Protein AF-A0A1F0UD96-F1 (afdb_monomer_lite)

Structure (mmCIF, N/CA/C/O backbone):
data_AF-A0A1F0UD96-F1
#
_entry.id   AF-A0A1F0UD96-F1
#
loop_
_atom_site.group_PDB
_atom_site.id
_atom_site.type_symbol
_atom_site.label_atom_id
_atom_site.label_alt_id
_atom_site.label_comp_id
_atom_site.label_asym_id
_atom_site.label_entity_id
_atom_site.label_seq_id
_atom_site.pdbx_PDB_ins_code
_atom_site.Cartn_x
_atom_site.Cartn_y
_atom_site.Cartn_z
_atom_site.occupancy
_atom_site.B_iso_or_equiv
_atom_site.auth_seq_id
_atom_site.auth_comp_id
_atom_site.auth_asym_id
_atom_site.auth_atom_id
_atom_site.pdbx_PDB_model_num
ATOM 1 N N . MET A 1 1 ? 23.335 -1.446 -11.898 1.00 61.09 1 MET A N 1
ATOM 2 C CA . MET A 1 1 ? 23.642 -1.508 -10.449 1.00 61.09 1 MET A CA 1
ATOM 3 C C . MET A 1 1 ? 22.809 -0.514 -9.657 1.00 61.09 1 MET A C 1
ATOM 5 O O . MET A 1 1 ? 21.820 -0.960 -9.119 1.00 61.09 1 MET A O 1
ATOM 9 N N . LYS A 1 2 ? 23.059 0.806 -9.690 1.00 66.00 2 LYS A N 1
ATOM 10 C CA . LYS A 1 2 ? 22.331 1.765 -8.822 1.00 66.00 2 LYS A CA 1
ATOM 11 C C . LYS A 1 2 ? 20.792 1.740 -8.905 1.00 66.00 2 LYS A C 1
ATOM 13 O O . LYS A 1 2 ? 20.134 2.009 -7.911 1.00 66.00 2 LYS A O 1
ATOM 18 N N . GLN A 1 3 ? 20.219 1.454 -10.078 1.00 64.38 3 GLN A N 1
ATOM 19 C CA . GLN A 1 3 ? 18.762 1.316 -10.235 1.00 64.38 3 GLN A CA 1
ATOM 20 C C . GLN A 1 3 ? 18.230 0.009 -9.638 1.00 64.38 3 GLN A C 1
ATOM 22 O O . GLN A 1 3 ? 17.169 0.035 -9.024 1.00 64.38 3 GLN A O 1
ATOM 27 N N . LEU A 1 4 ? 18.985 -1.094 -9.757 1.00 67.38 4 LEU A N 1
ATOM 28 C CA . LEU A 1 4 ? 18.623 -2.356 -9.108 1.00 67.38 4 LEU A CA 1
ATOM 29 C C . LEU A 1 4 ? 18.590 -2.179 -7.584 1.00 67.38 4 LEU A C 1
ATOM 31 O O . LEU A 1 4 ? 17.613 -2.543 -6.940 1.00 67.38 4 LEU A O 1
ATOM 35 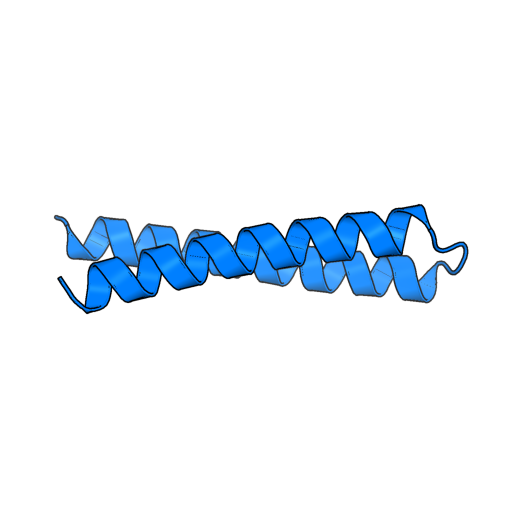N N . ASP A 1 5 ? 19.624 -1.540 -7.034 1.00 77.25 5 ASP A N 1
ATOM 36 C CA . ASP A 1 5 ? 19.740 -1.302 -5.592 1.00 77.25 5 ASP A CA 1
ATOM 37 C C . ASP A 1 5 ? 18.573 -0.440 -5.065 1.00 77.25 5 ASP A C 1
ATOM 39 O O . ASP A 1 5 ? 18.006 -0.726 -4.012 1.00 77.25 5 ASP A O 1
ATOM 43 N N . ALA A 1 6 ? 18.153 0.573 -5.834 1.00 78.94 6 ALA A N 1
ATOM 44 C CA . ALA A 1 6 ? 17.022 1.431 -5.479 1.00 78.94 6 ALA A CA 1
ATOM 45 C C . ALA A 1 6 ? 15.677 0.680 -5.475 1.00 78.94 6 ALA A C 1
ATOM 47 O O . ALA A 1 6 ? 14.827 0.935 -4.624 1.00 78.94 6 ALA A O 1
ATOM 48 N N . MET A 1 7 ? 15.467 -0.253 -6.405 1.00 81.62 7 MET A N 1
ATOM 49 C CA . MET A 1 7 ? 14.228 -1.039 -6.474 1.00 81.62 7 MET A CA 1
ATOM 50 C C . MET A 1 7 ? 14.147 -2.096 -5.366 1.00 81.62 7 MET A C 1
ATOM 52 O O . MET A 1 7 ? 13.072 -2.309 -4.796 1.00 81.62 7 MET A O 1
ATOM 56 N N . ASP A 1 8 ? 15.283 -2.681 -4.988 1.00 81.25 8 ASP A N 1
ATOM 57 C CA . ASP A 1 8 ? 15.397 -3.547 -3.813 1.00 81.25 8 ASP A CA 1
ATOM 58 C C . ASP A 1 8 ? 15.071 -2.790 -2.515 1.00 81.25 8 ASP A C 1
ATOM 60 O O . ASP A 1 8 ? 14.340 -3.296 -1.65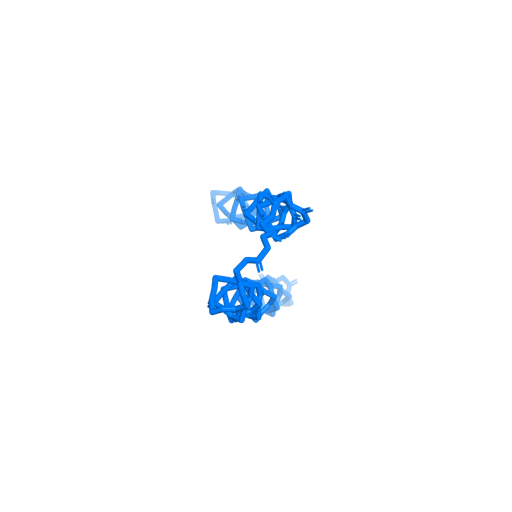7 1.00 81.25 8 ASP A O 1
ATOM 64 N N . GLU A 1 9 ? 15.584 -1.565 -2.360 1.00 84.31 9 GLU A N 1
ATOM 65 C CA . GLU A 1 9 ? 15.268 -0.705 -1.214 1.00 84.31 9 GLU A CA 1
ATOM 66 C C . GLU A 1 9 ? 13.783 -0.325 -1.168 1.00 84.31 9 GLU A C 1
ATOM 68 O O . GLU A 1 9 ? 13.158 -0.428 -0.109 1.00 84.31 9 GLU A O 1
ATOM 73 N N . ILE A 1 10 ? 13.185 0.045 -2.306 1.00 85.75 10 ILE A N 1
ATOM 74 C CA . ILE A 1 10 ? 11.749 0.350 -2.392 1.00 85.75 10 ILE A CA 1
ATOM 75 C C . ILE A 1 10 ? 10.920 -0.870 -1.980 1.00 85.75 10 ILE A C 1
ATOM 77 O O . ILE A 1 10 ? 10.020 -0.749 -1.149 1.00 85.75 10 ILE A O 1
ATOM 81 N N . THR A 1 11 ? 11.255 -2.058 -2.482 1.00 84.38 11 THR A N 1
ATOM 82 C CA . THR A 1 11 ? 10.531 -3.295 -2.157 1.00 84.38 11 THR A CA 1
ATOM 83 C C . THR A 1 11 ? 10.595 -3.623 -0.663 1.00 84.38 11 THR A C 1
ATOM 85 O O . THR A 1 11 ? 9.576 -3.971 -0.059 1.00 84.38 11 THR A O 1
ATOM 88 N N . LYS A 1 12 ? 11.767 -3.462 -0.031 1.00 85.25 12 LYS A N 1
ATOM 89 C CA . LYS A 1 12 ? 11.937 -3.648 1.422 1.00 85.25 12 LYS A CA 1
ATOM 90 C C . LYS A 1 12 ? 11.108 -2.646 2.226 1.00 85.25 12 LYS A C 1
ATOM 92 O O . LYS A 1 12 ? 10.437 -3.045 3.179 1.00 85.25 12 LYS A O 1
ATOM 97 N N . ASN A 1 13 ? 11.111 -1.376 1.826 1.00 85.44 13 ASN A N 1
ATOM 98 C CA . ASN A 1 13 ? 10.355 -0.322 2.505 1.00 85.44 13 ASN A CA 1
ATOM 99 C C . AS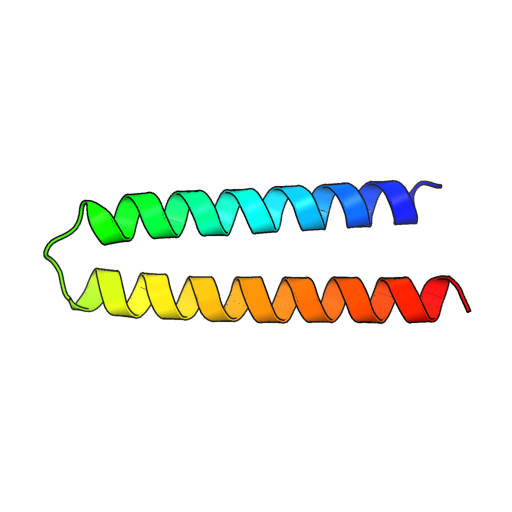N A 1 13 ? 8.838 -0.551 2.409 1.00 85.44 13 ASN A C 1
ATOM 101 O O . ASN A 1 13 ? 8.127 -0.371 3.397 1.00 85.44 13 ASN A O 1
ATOM 105 N N . LEU A 1 14 ? 8.341 -1.010 1.255 1.00 89.50 14 LEU A N 1
ATOM 106 C CA . LEU A 1 14 ? 6.927 -1.355 1.068 1.00 89.50 14 LEU A CA 1
ATOM 107 C C . LEU A 1 14 ? 6.505 -2.519 1.976 1.00 89.50 14 LEU A C 1
ATOM 109 O O . LEU A 1 14 ? 5.490 -2.423 2.663 1.00 89.50 14 LEU A O 1
ATOM 113 N N . ALA A 1 15 ? 7.316 -3.578 2.063 1.00 81.38 15 ALA A N 1
ATOM 114 C CA . ALA A 1 15 ? 7.039 -4.705 2.957 1.00 81.38 15 ALA A CA 1
ATOM 115 C C . ALA A 1 15 ? 7.014 -4.289 4.443 1.00 81.38 15 ALA A C 1
ATOM 117 O O . ALA A 1 15 ? 6.174 -4.758 5.214 1.00 81.38 15 ALA A O 1
ATOM 118 N N . GLN A 1 16 ? 7.905 -3.381 4.856 1.00 83.81 16 GLN A N 1
ATOM 119 C CA . GLN A 1 16 ? 7.894 -2.827 6.214 1.00 83.81 16 GLN A CA 1
ATOM 120 C C . GLN A 1 16 ? 6.647 -1.977 6.482 1.00 83.81 16 GLN A C 1
ATOM 122 O O . GLN A 1 16 ? 6.051 -2.091 7.554 1.00 83.81 16 GLN A O 1
ATOM 127 N N . ALA A 1 17 ? 6.221 -1.161 5.515 1.00 85.69 17 ALA A N 1
ATOM 128 C CA . ALA A 1 17 ? 5.012 -0.355 5.637 1.00 85.69 17 ALA A CA 1
ATOM 129 C C . ALA A 1 17 ? 3.754 -1.230 5.806 1.00 85.69 17 ALA A C 1
ATOM 131 O O . ALA A 1 17 ? 2.939 -0.952 6.685 1.00 85.69 17 ALA A O 1
ATOM 132 N N . GLU A 1 18 ? 3.625 -2.332 5.056 1.00 85.75 18 GLU A N 1
ATOM 133 C CA . GLU A 1 18 ? 2.530 -3.302 5.243 1.00 85.75 18 GLU A CA 1
ATOM 134 C C . GLU A 1 18 ? 2.519 -3.905 6.651 1.00 85.75 18 GLU A C 1
ATOM 136 O O . GLU A 1 18 ? 1.460 -4.007 7.274 1.00 85.75 18 GLU A O 1
ATOM 141 N N . ALA A 1 19 ? 3.689 -4.280 7.176 1.00 81.38 19 ALA A N 1
ATOM 142 C CA . ALA A 1 19 ? 3.801 -4.853 8.514 1.00 81.38 19 ALA A CA 1
ATOM 143 C C . ALA A 1 19 ? 3.372 -3.859 9.607 1.00 81.38 19 ALA A C 1
ATOM 145 O O . ALA A 1 19 ? 2.638 -4.235 10.522 1.00 81.38 19 ALA A O 1
ATOM 146 N N . ILE A 1 20 ? 3.777 -2.588 9.493 1.00 81.69 20 ILE A N 1
ATOM 147 C CA . ILE A 1 20 ? 3.368 -1.525 10.424 1.00 81.69 20 ILE A CA 1
ATOM 148 C C . ILE A 1 20 ? 1.851 -1.326 10.369 1.00 81.69 20 ILE A C 1
ATOM 150 O O . ILE A 1 20 ? 1.210 -1.287 11.417 1.00 81.69 20 ILE A O 1
ATOM 154 N N . LEU A 1 21 ? 1.260 -1.255 9.173 1.00 85.50 21 LEU A N 1
ATOM 155 C CA . LEU A 1 21 ? -0.189 -1.091 9.021 1.00 85.50 21 LEU A CA 1
ATOM 156 C C . LEU A 1 21 ? -0.962 -2.241 9.671 1.00 85.50 21 LEU A C 1
ATOM 158 O O . LEU A 1 21 ? -1.903 -1.989 10.418 1.00 85.50 21 LEU A O 1
ATOM 162 N N . LEU A 1 22 ? -0.530 -3.488 9.455 1.00 83.00 22 LEU A N 1
ATOM 163 C CA . LEU A 1 22 ? -1.136 -4.663 10.087 1.00 83.00 22 LEU A CA 1
ATOM 164 C C . LEU A 1 22 ? -1.000 -4.632 11.616 1.00 83.00 22 LEU A C 1
ATOM 166 O O . LEU A 1 22 ? -1.924 -5.028 12.325 1.00 83.00 22 LEU A O 1
ATOM 170 N N . MET A 1 23 ? 0.129 -4.159 12.150 1.00 85.38 23 MET A N 1
ATOM 171 C CA . MET A 1 23 ? 0.291 -3.982 13.597 1.00 85.38 23 MET A CA 1
ATOM 172 C C . MET A 1 23 ? -0.648 -2.908 14.154 1.00 85.38 23 MET A C 1
ATOM 174 O O . MET A 1 23 ? -1.210 -3.102 15.229 1.00 85.38 23 MET A O 1
ATOM 178 N N . VAL A 1 24 ? -0.834 -1.785 13.457 1.00 83.56 24 VAL A N 1
ATOM 179 C CA . VAL A 1 24 ? -1.727 -0.705 13.912 1.00 83.56 24 VAL A CA 1
ATOM 180 C C . VAL A 1 24 ? -3.194 -1.133 13.839 1.00 83.56 24 VAL A C 1
ATOM 182 O O . VAL A 1 24 ? -3.936 -0.880 14.789 1.00 83.56 24 VAL A O 1
ATOM 185 N N . ASP A 1 25 ? -3.594 -1.818 12.764 1.00 82.31 25 ASP A N 1
ATOM 186 C CA . ASP A 1 25 ? -4.969 -2.289 12.549 1.00 82.31 25 ASP A CA 1
ATOM 187 C C . ASP A 1 25 ? -5.391 -3.271 13.649 1.00 82.31 25 ASP A C 1
ATOM 189 O O . ASP A 1 25 ? -6.392 -3.066 14.333 1.00 82.31 25 ASP A O 1
ATOM 193 N N . ASN A 1 26 ? -4.543 -4.267 13.933 1.00 81.25 26 ASN A N 1
ATOM 194 C CA . ASN A 1 26 ? -4.801 -5.274 14.968 1.00 81.25 26 ASN A CA 1
ATOM 195 C C . ASN A 1 26 ? -4.867 -4.706 16.399 1.00 81.25 26 ASN A C 1
ATOM 197 O O . ASN A 1 26 ? -5.436 -5.342 17.286 1.00 81.25 26 ASN A O 1
ATOM 201 N N . ASN A 1 27 ? -4.278 -3.531 16.643 1.00 81.12 27 ASN A N 1
ATOM 202 C CA . ASN A 1 27 ? -4.246 -2.889 17.961 1.00 81.12 27 ASN A CA 1
ATOM 203 C C . ASN A 1 27 ? -5.289 -1.769 18.120 1.00 81.12 27 ASN A C 1
ATOM 205 O O . ASN A 1 27 ? -5.381 -1.153 19.184 1.00 81.12 27 ASN A O 1
ATOM 209 N N . THR A 1 28 ? -6.092 -1.513 17.088 1.00 77.56 28 THR A N 1
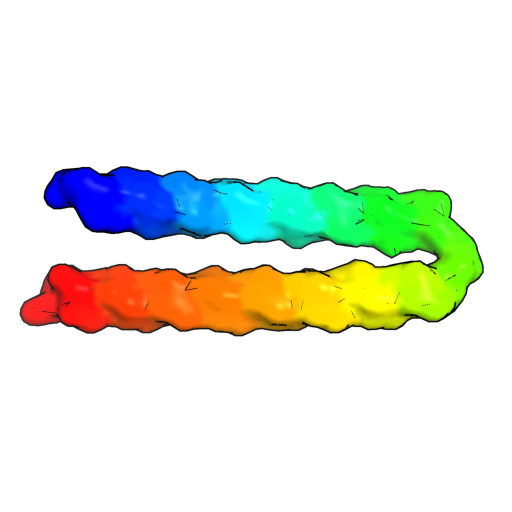ATOM 210 C CA . THR A 1 28 ? -7.092 -0.445 17.042 1.00 77.56 28 THR A CA 1
ATOM 211 C C . THR A 1 28 ? -8.508 -1.013 17.129 1.00 77.56 28 THR A C 1
ATOM 213 O O . THR A 1 28 ? -8.805 -2.085 16.617 1.00 77.56 28 THR A O 1
ATOM 216 N N . ARG A 1 29 ? -9.422 -0.280 17.779 1.00 79.38 29 ARG A N 1
ATOM 217 C CA . ARG A 1 29 ? -10.869 -0.601 17.802 1.00 79.38 29 ARG A CA 1
ATOM 218 C C . ARG A 1 29 ? -11.718 0.354 16.962 1.00 79.38 29 ARG A C 1
ATOM 220 O O . ARG A 1 29 ? -12.936 0.209 16.896 1.00 79.38 29 ARG A O 1
ATOM 227 N N . GLU A 1 30 ? -11.090 1.351 16.353 1.00 87.25 30 GLU A N 1
ATOM 228 C CA . GLU A 1 30 ? -11.757 2.377 15.568 1.00 87.25 30 GLU A CA 1
ATOM 229 C C . GLU A 1 30 ? -11.883 1.945 14.105 1.00 87.25 30 GLU A C 1
ATOM 231 O O . GLU A 1 30 ? -10.898 1.831 13.377 1.00 87.25 30 GLU A O 1
ATOM 236 N N . LYS A 1 31 ? -13.126 1.736 13.663 1.00 81.56 31 LYS A N 1
ATOM 237 C CA . LYS A 1 31 ? -13.430 1.277 12.304 1.00 81.56 31 LYS A CA 1
ATOM 238 C C . LYS A 1 31 ? -12.913 2.234 11.221 1.00 81.56 31 LYS A C 1
ATOM 240 O O . LYS A 1 31 ? -12.352 1.777 10.238 1.00 81.56 31 LYS A O 1
ATOM 245 N N . ALA A 1 32 ? -13.051 3.547 11.420 1.00 75.38 32 ALA A N 1
ATOM 246 C CA . ALA A 1 32 ? -12.596 4.546 10.447 1.00 75.38 32 ALA A CA 1
ATOM 247 C C . ALA A 1 32 ? -11.069 4.525 10.246 1.00 75.38 32 ALA A C 1
ATOM 249 O O . ALA A 1 32 ? -10.580 4.738 9.133 1.00 75.38 32 ALA A O 1
ATOM 250 N N . LEU A 1 33 ? -10.320 4.230 11.313 1.00 79.88 33 LEU A N 1
ATOM 251 C CA . LEU A 1 33 ? -8.877 4.036 11.240 1.00 79.88 33 LEU A CA 1
ATOM 252 C C . LEU A 1 33 ? -8.550 2.727 10.510 1.00 79.88 33 LEU A C 1
ATOM 254 O O . LEU A 1 33 ? -7.747 2.757 9.586 1.00 79.88 33 LEU A O 1
ATOM 258 N N . SER A 1 34 ? -9.224 1.620 10.839 1.00 81.75 34 SER A N 1
ATOM 259 C CA . SER A 1 34 ? -9.068 0.339 10.128 1.00 81.75 34 SER A CA 1
ATOM 260 C C . SER A 1 34 ? -9.318 0.467 8.617 1.00 81.75 34 SER A C 1
ATOM 262 O O . SER A 1 34 ? -8.466 0.087 7.813 1.00 81.75 34 SER A O 1
ATOM 264 N N . ASP A 1 35 ? -10.420 1.110 8.214 1.00 77.81 35 ASP A N 1
ATOM 265 C CA . ASP A 1 35 ? -10.759 1.344 6.802 1.00 77.81 35 ASP A CA 1
ATOM 266 C C . ASP A 1 35 ? -9.667 2.176 6.091 1.00 77.81 35 ASP A C 1
ATOM 268 O O . ASP A 1 35 ? -9.285 1.888 4.953 1.00 77.81 35 ASP A O 1
ATOM 272 N N . SER A 1 36 ? -9.105 3.177 6.781 1.00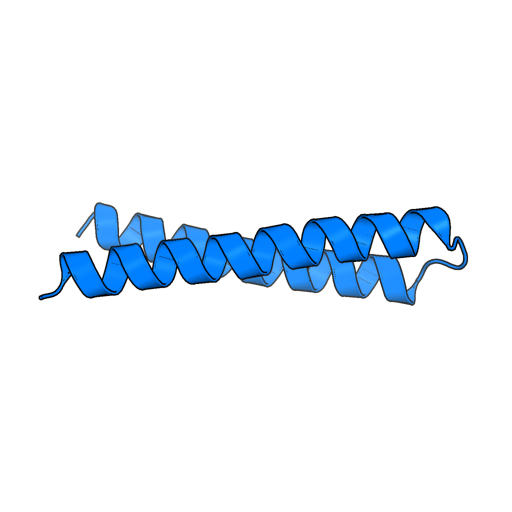 79.44 36 SER A N 1
ATOM 273 C CA . SER A 1 36 ? -7.995 3.989 6.263 1.00 79.44 36 SER A CA 1
ATOM 274 C C . SER A 1 36 ? -6.703 3.177 6.118 1.00 79.44 36 SER A C 1
ATOM 276 O O . SER A 1 36 ? -6.003 3.311 5.115 1.00 79.44 36 SER A O 1
ATOM 278 N N . LEU A 1 37 ? -6.389 2.302 7.078 1.00 87.81 37 LEU A N 1
ATOM 279 C CA . LEU A 1 37 ? -5.212 1.426 7.024 1.00 87.81 37 LEU A CA 1
ATOM 280 C C . LEU A 1 37 ? -5.313 0.423 5.868 1.00 87.81 37 LEU A C 1
ATOM 282 O O . LEU A 1 37 ? -4.320 0.187 5.177 1.00 87.81 37 LEU A O 1
ATOM 286 N N . TRP A 1 38 ? -6.510 -0.103 5.600 1.00 86.06 38 TRP A N 1
ATOM 287 C CA . TRP A 1 38 ? -6.773 -0.950 4.435 1.00 86.06 38 TRP A CA 1
ATOM 288 C C . TRP A 1 38 ? -6.561 -0.216 3.110 1.00 86.06 38 TRP A C 1
ATOM 290 O O . TRP A 1 38 ? -5.952 -0.780 2.200 1.00 86.06 38 TRP A O 1
ATOM 300 N N . ALA A 1 39 ? -6.984 1.047 3.007 1.00 81.38 39 ALA A N 1
ATOM 301 C CA . ALA A 1 39 ? -6.735 1.859 1.816 1.00 81.38 39 ALA A CA 1
ATOM 302 C C . ALA A 1 39 ? -5.233 2.112 1.586 1.00 81.38 39 ALA A C 1
ATOM 304 O O . ALA A 1 39 ? -4.755 2.024 0.455 1.00 81.38 39 ALA A O 1
ATOM 305 N N . VAL A 1 40 ? -4.462 2.374 2.649 1.00 87.56 40 VAL A N 1
ATOM 306 C CA . VAL A 1 40 ? -2.999 2.517 2.534 1.00 87.56 40 VAL A CA 1
ATOM 307 C C . VAL A 1 40 ? -2.348 1.189 2.140 1.00 87.56 40 VAL A C 1
ATOM 309 O O . VAL A 1 40 ? -1.447 1.176 1.303 1.00 87.56 40 VAL A O 1
ATOM 312 N N . ARG A 1 41 ? -2.825 0.061 2.680 1.00 88.81 41 ARG A N 1
ATOM 313 C CA . ARG A 1 41 ? -2.337 -1.269 2.297 1.00 88.81 41 ARG A CA 1
ATOM 314 C C . ARG A 1 41 ? -2.558 -1.550 0.808 1.00 88.81 41 ARG A C 1
ATOM 316 O O . ARG A 1 41 ? -1.631 -2.009 0.150 1.00 88.81 41 ARG A O 1
ATOM 323 N N . ASP A 1 42 ? -3.738 -1.240 0.268 1.00 89.75 42 ASP A N 1
ATOM 324 C CA . ASP A 1 42 ? -4.027 -1.394 -1.168 1.00 89.75 42 ASP A CA 1
ATOM 325 C C . ASP A 1 42 ? -3.059 -0.576 -2.040 1.00 89.75 42 ASP A C 1
ATOM 327 O O . ASP A 1 42 ? -2.502 -1.082 -3.016 1.00 89.75 42 ASP A O 1
ATOM 331 N N . LEU A 1 43 ? -2.778 0.672 -1.645 1.00 88.75 43 LEU A N 1
ATOM 332 C CA . LEU A 1 43 ? -1.804 1.522 -2.334 1.00 88.75 43 LEU A CA 1
ATOM 333 C C . LEU A 1 43 ? -0.391 0.923 -2.317 1.00 88.75 43 LEU A C 1
ATOM 335 O O . LEU A 1 43 ? 0.311 1.000 -3.329 1.00 88.75 43 LEU A O 1
ATOM 339 N N . ILE A 1 44 ? 0.028 0.312 -1.205 1.00 88.81 44 ILE A N 1
ATOM 340 C CA . ILE A 1 44 ? 1.336 -0.346 -1.108 1.00 88.81 44 ILE A CA 1
ATOM 341 C C . ILE A 1 44 ? 1.411 -1.558 -2.038 1.00 88.81 44 ILE A C 1
ATOM 343 O O . ILE A 1 44 ? 2.371 -1.653 -2.804 1.00 88.81 44 ILE A O 1
ATOM 347 N N . VAL A 1 45 ? 0.398 -2.431 -2.032 1.00 89.12 45 VAL A N 1
ATOM 348 C CA . VAL A 1 45 ? 0.345 -3.611 -2.914 1.00 89.12 45 VAL A CA 1
ATOM 349 C C . VAL A 1 45 ? 0.448 -3.185 -4.377 1.00 89.12 45 VAL A C 1
ATOM 351 O O . VAL A 1 45 ? 1.322 -3.654 -5.103 1.00 89.12 45 VAL A O 1
ATOM 354 N N . ARG A 1 46 ? -0.359 -2.204 -4.792 1.00 88.81 46 ARG A N 1
ATOM 355 C CA . ARG A 1 46 ? -0.334 -1.677 -6.164 1.00 88.81 46 ARG A CA 1
ATOM 356 C C . ARG A 1 46 ? 1.006 -1.044 -6.534 1.00 88.81 46 ARG A C 1
ATOM 358 O O . ARG A 1 46 ? 1.437 -1.141 -7.680 1.00 88.81 46 ARG A O 1
ATOM 365 N N . THR A 1 47 ? 1.669 -0.393 -5.581 1.00 87.62 47 THR A N 1
ATOM 366 C CA . THR A 1 47 ? 3.000 0.190 -5.803 1.00 87.62 47 THR A CA 1
ATOM 367 C C . THR A 1 47 ? 4.057 -0.900 -5.950 1.00 87.62 47 THR A C 1
ATOM 369 O O . THR A 1 47 ? 4.918 -0.797 -6.819 1.00 87.62 47 THR A O 1
ATOM 372 N N . LYS A 1 48 ? 3.975 -1.967 -5.150 1.00 84.81 48 LYS A N 1
ATOM 373 C CA . LYS A 1 48 ? 4.863 -3.128 -5.254 1.00 84.81 48 LYS A CA 1
ATOM 374 C C . LYS A 1 48 ? 4.718 -3.814 -6.611 1.00 84.81 48 LYS A C 1
ATOM 376 O O . LYS A 1 48 ? 5.725 -4.094 -7.252 1.00 84.81 48 LYS A O 1
ATOM 381 N N . ASP A 1 49 ? 3.487 -4.006 -7.078 1.00 87.44 49 ASP A N 1
ATOM 382 C CA . ASP A 1 49 ? 3.224 -4.576 -8.401 1.00 87.44 49 ASP A CA 1
ATOM 383 C C . ASP A 1 49 ? 3.790 -3.691 -9.519 1.00 87.44 49 ASP A C 1
ATOM 385 O O . ASP A 1 49 ? 4.457 -4.189 -10.423 1.00 87.44 49 ASP A O 1
ATOM 389 N N . ALA A 1 50 ? 3.612 -2.368 -9.432 1.00 85.50 50 ALA A N 1
ATOM 390 C CA . ALA A 1 50 ? 4.188 -1.434 -10.400 1.00 85.50 50 ALA A CA 1
ATOM 391 C C . ALA A 1 50 ? 5.726 -1.487 -10.426 1.00 85.50 50 ALA A C 1
ATOM 393 O O . ALA A 1 50 ? 6.325 -1.469 -11.500 1.00 85.50 50 ALA A O 1
ATOM 394 N N . VAL A 1 51 ? 6.369 -1.584 -9.258 1.00 85.31 51 VAL A N 1
ATOM 395 C CA . VAL A 1 51 ? 7.828 -1.744 -9.149 1.00 85.31 51 VAL A CA 1
ATOM 396 C C . VAL A 1 51 ? 8.280 -3.065 -9.774 1.00 85.31 51 VAL A C 1
ATOM 398 O O . VAL A 1 51 ? 9.252 -3.062 -10.524 1.00 85.31 51 VAL A O 1
ATOM 401 N N . ASN A 1 52 ? 7.562 -4.166 -9.540 1.00 82.62 52 ASN A N 1
ATOM 402 C CA . ASN A 1 52 ? 7.877 -5.464 -10.142 1.00 82.62 52 ASN A CA 1
ATOM 403 C C . ASN A 1 52 ? 7.755 -5.434 -11.674 1.00 82.62 52 ASN A C 1
ATOM 405 O O . ASN A 1 52 ? 8.655 -5.902 -12.361 1.00 82.62 52 ASN A O 1
ATOM 409 N N . VAL A 1 53 ? 6.702 -4.820 -12.223 1.00 85.94 53 VAL A N 1
ATOM 410 C CA . VAL A 1 53 ? 6.543 -4.675 -13.683 1.00 85.94 53 VAL A CA 1
ATOM 411 C C . VAL A 1 53 ? 7.68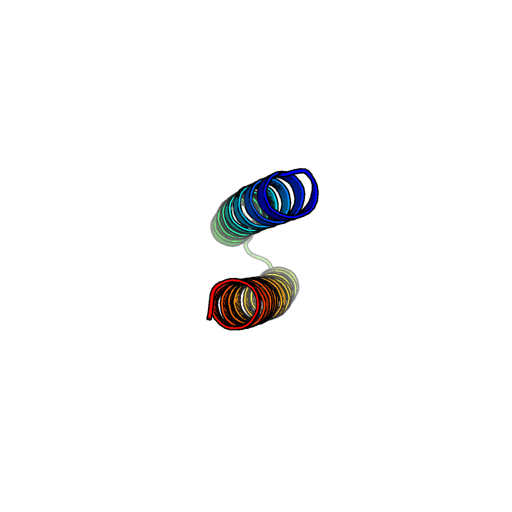3 -3.853 -14.285 1.00 85.94 53 VAL A C 1
ATOM 413 O O . VAL A 1 53 ? 8.251 -4.231 -15.307 1.00 85.94 53 VAL A O 1
ATOM 416 N N . LEU A 1 54 ? 8.051 -2.734 -13.650 1.00 83.12 54 LEU A N 1
ATOM 417 C CA . LEU A 1 54 ? 9.195 -1.931 -14.095 1.00 83.12 54 LEU A CA 1
ATOM 418 C C . LEU A 1 54 ? 10.506 -2.724 -14.037 1.00 83.12 54 LEU A C 1
ATOM 420 O O . LEU A 1 54 ? 11.393 -2.485 -14.852 1.00 83.12 54 LEU A O 1
ATOM 424 N N . TRP A 1 55 ? 10.628 -3.657 -13.089 1.00 80.00 55 TRP A N 1
ATOM 425 C CA . TRP A 1 55 ? 11.806 -4.505 -12.950 1.00 80.00 55 TRP A CA 1
ATOM 426 C C . TRP A 1 55 ? 11.900 -5.504 -14.092 1.00 80.00 55 TRP A C 1
ATOM 428 O O . TRP A 1 55 ? 12.947 -5.589 -14.726 1.00 80.00 55 TRP A O 1
ATOM 438 N N . GLU A 1 56 ? 10.818 -6.236 -14.358 1.00 80.44 56 GLU A N 1
ATOM 439 C CA . GLU A 1 56 ? 10.751 -7.237 -15.427 1.00 80.44 56 GLU A CA 1
ATOM 440 C C . GLU A 1 56 ? 11.066 -6.603 -16.788 1.00 80.44 56 GLU A C 1
ATOM 442 O O . GLU A 1 56 ? 11.957 -7.073 -17.487 1.00 80.44 56 GLU A O 1
ATOM 447 N N . VAL A 1 57 ? 10.451 -5.457 -17.103 1.00 76.56 57 VAL A N 1
ATOM 448 C CA . VAL A 1 57 ? 10.698 -4.719 -18.358 1.00 76.56 57 VAL A CA 1
ATOM 449 C C . VAL A 1 57 ? 12.140 -4.214 -18.479 1.00 76.56 57 VAL A C 1
ATOM 451 O O . VAL A 1 57 ? 12.649 -4.073 -19.585 1.00 76.56 57 VAL A O 1
ATOM 454 N N . ALA A 1 58 ? 12.812 -3.908 -17.367 1.00 70.56 58 ALA A N 1
ATOM 455 C CA . ALA A 1 58 ? 14.200 -3.448 -17.391 1.00 70.56 58 ALA A CA 1
ATOM 456 C C . ALA A 1 58 ? 15.226 -4.583 -17.580 1.00 70.56 58 ALA A C 1
ATOM 458 O O . ALA A 1 58 ? 16.406 -4.289 -17.784 1.00 70.56 58 ALA A O 1
ATOM 459 N N . HIS A 1 59 ? 14.803 -5.846 -17.463 1.00 61.47 59 HIS A N 1
ATOM 460 C CA . HIS A 1 59 ? 15.671 -7.026 -17.526 1.00 61.47 59 HIS A CA 1
ATOM 461 C C . HIS A 1 59 ? 15.413 -7.941 -18.742 1.00 61.47 59 HIS A C 1
ATOM 463 O O . HIS A 1 59 ? 16.167 -8.903 -18.901 1.00 61.47 59 HIS A O 1
ATOM 469 N N . ASP A 1 60 ? 14.420 -7.629 -19.587 1.00 55.25 60 ASP A N 1
ATOM 470 C CA . ASP A 1 60 ? 14.210 -8.191 -20.941 1.00 55.25 60 ASP A CA 1
ATOM 471 C C . ASP A 1 60 ? 14.979 -7.399 -22.021 1.00 55.25 60 ASP A C 1
ATOM 473 O O . ASP A 1 60 ? 15.493 -8.033 -22.975 1.00 55.25 60 ASP A O 1
#

Secondary structure (DSSP, 8-state):
-HHHHHHHHHHHHHHHHHHHHHHHHHT---HHHHHHHHHHHHHHHHHHHHHHHHHHHHH-

pLDDT: mean 81.3, std 7.42, range [55.25, 89.75]

Sequence (60 aa):
MKQLDAMDEITKNLAQAEAILLMVDNNTREKALSDSLWAVRDLIVRTKDAVNVLWEVAHD

Radius of gyration: 14.24 Å; chains: 1; bounding box: 37×13×39 Å

Foldseek 3Di:
DVVVVVLVVLLVVLVVLLVVLVVVLVVDPDPVSNVVSVVVNVVSVVVNVVSVVVVVVVVD